Protein AF-A0A2E5B620-F1 (afdb_monomer_lite)

Secondary structure (DSSP, 8-state):
-----------HHHHHHHHHHHHHHHHHSGGGHHHHHHHHHHHHH---GGGSTT-EE-TTSEEE-TT-SS-EE-SSHHHHHHTTTTTT--S-HHHHHHHHHHHHHHS--S--HHHHHHHHHHHHHHHHHHHHHHHHHHHHHT-

Radius of gyration: 17.33 Å; chains: 1; bounding box: 46×50×42 Å

pLDDT: mean 80.38, std 15.46, range [34.91, 95.56]

Sequence (143 aa):
MILNNHKRTMPSVSADQQIVEEYFNLVTNKATKEIAWLYGMVATYGLKPSKLIDFTWNDDLSINIKNKKKPIKAMHPQWVFLFSLKEKNSKSLNNINNTLLKIMNVSNSTLNVVDLLHAHDLRKKHYRTIKKKQQSLVSANLS

Foldseek 3Di:
DDDPPPPPPDDLVRLVVLLLVVLVVQCVDPVRLVVSLLSLVCLFQLDQLVQVPDWDADPQRWIDTPPDPDTGHGLDSVSCVSSVNVVCDDPCSPVSNVVLQVCLVVDPRVAHSVNSSVSSVVSVVVVVVVVVVVVVVVVVVVD

Structure (mmCIF, N/CA/C/O backbone):
data_AF-A0A2E5B620-F1
#
_entry.id   AF-A0A2E5B620-F1
#
loop_
_atom_site.group_PDB
_atom_site.id
_atom_site.type_symbol
_atom_site.label_atom_id
_atom_site.label_alt_id
_atom_site.label_comp_id
_atom_site.label_asym_id
_atom_site.label_entity_id
_atom_site.label_seq_id
_atom_site.pdbx_PDB_ins_code
_atom_site.Cartn_x
_atom_site.Cartn_y
_atom_site.Cartn_z
_atom_site.occupancy
_atom_site.B_iso_or_equiv
_atom_site.auth_seq_id
_atom_site.auth_comp_id
_atom_site.auth_asym_id
_atom_site.auth_atom_id
_atom_site.pdbx_PDB_model_num
ATOM 1 N N . MET A 1 1 ? 18.441 35.422 11.142 1.00 37.06 1 MET A N 1
ATOM 2 C CA . MET A 1 1 ? 17.698 34.170 11.400 1.00 37.06 1 MET A CA 1
ATOM 3 C C . MET A 1 1 ? 17.338 33.567 10.046 1.00 37.06 1 MET A C 1
ATOM 5 O O . MET A 1 1 ? 16.397 34.024 9.417 1.00 37.06 1 MET A O 1
ATOM 9 N N . ILE A 1 2 ? 18.176 32.668 9.521 1.00 34.91 2 ILE A N 1
ATOM 10 C CA . ILE A 1 2 ? 18.013 32.092 8.176 1.00 34.91 2 ILE A CA 1
ATOM 11 C C . ILE A 1 2 ? 17.356 30.718 8.337 1.00 34.91 2 ILE A C 1
ATOM 13 O O . ILE A 1 2 ? 17.936 29.817 8.939 1.00 34.91 2 ILE A O 1
ATOM 17 N N . LEU A 1 3 ? 16.126 30.580 7.838 1.00 40.22 3 LEU A N 1
ATOM 18 C CA . LEU A 1 3 ? 15.400 29.313 7.769 1.00 40.22 3 LEU A CA 1
ATOM 19 C C . LEU A 1 3 ? 16.016 28.450 6.663 1.00 40.22 3 LEU A C 1
ATOM 21 O O . LEU A 1 3 ? 15.756 28.647 5.477 1.00 40.22 3 LEU A O 1
ATOM 25 N N . ASN A 1 4 ? 16.843 27.485 7.058 1.00 36.38 4 ASN A N 1
ATOM 26 C CA . ASN A 1 4 ? 17.348 26.459 6.154 1.00 36.38 4 ASN A CA 1
ATOM 27 C C . ASN A 1 4 ? 16.215 25.491 5.787 1.00 36.38 4 ASN A C 1
ATOM 29 O O . ASN A 1 4 ? 15.952 24.517 6.489 1.00 36.38 4 ASN A O 1
ATOM 33 N N . ASN A 1 5 ? 15.581 25.737 4.639 1.00 41.19 5 ASN A N 1
ATOM 34 C CA . ASN A 1 5 ? 14.766 24.756 3.928 1.00 41.19 5 ASN A CA 1
ATOM 35 C C . ASN A 1 5 ? 15.670 23.626 3.413 1.00 41.19 5 ASN A C 1
ATOM 37 O O . ASN A 1 5 ? 16.089 23.606 2.256 1.00 41.19 5 ASN A O 1
ATOM 41 N N . HIS A 1 6 ? 15.990 22.667 4.281 1.00 38.56 6 HIS A N 1
ATOM 42 C CA . HIS A 1 6 ? 16.546 21.393 3.849 1.00 38.56 6 HIS A CA 1
ATOM 43 C C . HIS A 1 6 ? 15.466 20.616 3.094 1.00 38.56 6 HIS A C 1
ATOM 45 O O . HIS A 1 6 ? 14.645 19.917 3.686 1.00 38.56 6 HIS A O 1
ATOM 51 N N . LYS A 1 7 ? 15.510 20.689 1.759 1.00 48.03 7 LYS A N 1
ATOM 52 C CA . LYS A 1 7 ? 15.059 19.580 0.916 1.00 48.03 7 LYS A CA 1
ATOM 53 C C . LYS A 1 7 ? 15.871 18.352 1.330 1.00 48.03 7 LYS A C 1
ATOM 55 O O . LYS A 1 7 ? 16.980 18.148 0.846 1.00 48.03 7 LYS A O 1
ATOM 60 N N . ARG A 1 8 ? 15.343 17.555 2.261 1.00 46.91 8 ARG A N 1
ATOM 61 C CA . ARG A 1 8 ? 15.906 16.245 2.588 1.00 46.91 8 ARG A CA 1
ATOM 62 C C . ARG A 1 8 ? 15.649 15.329 1.400 1.00 46.91 8 ARG A C 1
ATOM 64 O O . ARG A 1 8 ? 14.587 14.731 1.274 1.00 46.91 8 ARG A O 1
ATOM 71 N N . THR A 1 9 ? 16.621 15.233 0.504 1.00 47.84 9 THR A N 1
ATOM 72 C CA . THR A 1 9 ? 16.722 14.088 -0.399 1.00 47.84 9 THR A CA 1
ATOM 73 C C . THR A 1 9 ? 17.093 12.882 0.453 1.00 47.84 9 THR A C 1
ATOM 75 O O . THR A 1 9 ? 18.256 12.690 0.797 1.00 47.84 9 THR A O 1
ATOM 78 N N . MET A 1 10 ? 16.081 12.123 0.866 1.00 47.22 10 MET A N 1
ATOM 79 C CA . MET A 1 10 ? 16.258 10.921 1.673 1.00 47.22 10 MET A CA 1
ATOM 80 C C . MET A 1 10 ? 16.905 9.823 0.813 1.00 47.22 10 MET A C 1
ATOM 82 O O . MET A 1 10 ? 16.359 9.486 -0.243 1.00 47.22 10 MET A O 1
ATOM 86 N N . PRO A 1 11 ? 18.057 9.257 1.217 1.00 51.88 11 PRO A N 1
ATOM 87 C CA . PRO A 1 11 ? 18.606 8.078 0.558 1.00 51.88 11 PRO A CA 1
ATOM 88 C C . PRO A 1 11 ? 17.613 6.912 0.685 1.00 51.88 11 PRO A C 1
ATOM 90 O O . PRO A 1 11 ? 16.976 6.744 1.723 1.00 51.88 11 PRO A O 1
ATOM 93 N N . SER A 1 12 ? 17.469 6.097 -0.365 1.00 53.22 12 SER A N 1
ATOM 94 C CA . SER A 1 12 ? 16.407 5.077 -0.478 1.00 53.22 12 SER A CA 1
ATOM 95 C C . SER A 1 12 ? 16.351 4.086 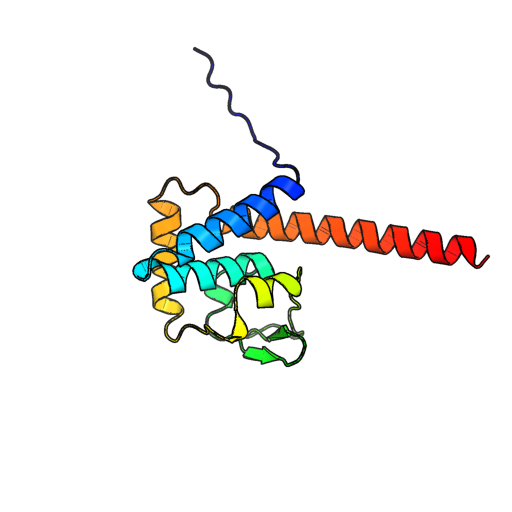0.691 1.00 53.22 12 SER A C 1
ATOM 97 O O . SER A 1 12 ? 15.267 3.674 1.084 1.00 53.22 12 SER A O 1
ATOM 99 N N . VAL A 1 13 ? 17.504 3.754 1.281 1.00 55.59 13 VAL A N 1
ATOM 100 C CA . VAL A 1 13 ? 17.615 2.866 2.455 1.00 55.59 13 VAL A CA 1
ATOM 101 C C . VAL A 1 13 ? 16.955 3.474 3.701 1.00 55.59 13 VAL A C 1
ATOM 103 O O . VAL A 1 13 ? 16.340 2.757 4.481 1.00 55.59 13 VAL A O 1
ATOM 106 N N . SER A 1 14 ? 17.011 4.800 3.861 1.00 72.19 14 SER A N 1
ATOM 107 C CA . SER A 1 14 ? 16.375 5.495 4.987 1.00 72.19 14 SER A CA 1
ATOM 108 C C . SER A 1 14 ? 14.851 5.534 4.853 1.00 72.19 14 SER A C 1
ATOM 110 O O . SER A 1 14 ? 14.154 5.422 5.857 1.00 72.19 14 SER A O 1
ATOM 112 N N . ALA A 1 15 ? 14.324 5.641 3.629 1.00 81.62 15 ALA A N 1
ATOM 113 C CA . ALA A 1 15 ? 12.880 5.684 3.401 1.00 81.62 15 ALA A CA 1
ATOM 114 C C . ALA A 1 15 ? 12.204 4.331 3.680 1.00 81.62 15 ALA A C 1
ATOM 116 O O . ALA A 1 15 ? 11.106 4.293 4.227 1.00 81.62 15 ALA A O 1
ATOM 117 N N . ASP A 1 16 ? 12.853 3.218 3.332 1.00 88.44 16 ASP A N 1
ATOM 118 C CA . ASP A 1 16 ? 12.303 1.875 3.553 1.00 88.44 16 ASP A CA 1
ATOM 119 C C . ASP A 1 16 ? 12.200 1.544 5.043 1.00 88.44 16 ASP A C 1
ATOM 121 O O . ASP A 1 16 ? 11.162 1.059 5.493 1.00 88.44 16 ASP A O 1
ATOM 125 N N . GLN A 1 17 ? 13.238 1.867 5.817 1.00 89.19 17 GLN A N 1
ATOM 126 C CA . GLN A 1 17 ? 13.223 1.687 7.266 1.00 89.19 17 GLN A CA 1
ATOM 127 C C . GLN A 1 17 ? 12.124 2.528 7.926 1.00 89.19 17 GLN A C 1
ATOM 129 O O . GLN A 1 17 ? 11.352 1.998 8.720 1.00 89.19 17 GLN A O 1
ATOM 134 N N . GLN A 1 18 ? 11.987 3.798 7.536 1.00 88.94 18 GLN A N 1
ATOM 135 C CA . GLN A 1 18 ? 10.925 4.662 8.056 1.00 88.94 18 GLN A CA 1
ATOM 136 C C . GLN A 1 18 ? 9.526 4.136 7.742 1.00 88.94 18 GLN A C 1
ATOM 138 O O . GLN A 1 18 ? 8.645 4.209 8.589 1.00 88.94 18 GLN A O 1
ATOM 143 N N . ILE A 1 19 ? 9.318 3.580 6.545 1.00 91.44 19 ILE A N 1
ATOM 144 C CA . ILE A 1 19 ? 8.037 2.967 6.175 1.00 91.44 19 ILE A CA 1
ATOM 145 C C . ILE A 1 19 ? 7.716 1.786 7.088 1.00 91.44 19 ILE A C 1
ATOM 147 O O . ILE A 1 19 ? 6.577 1.631 7.524 1.00 91.44 19 ILE A O 1
ATOM 151 N N . VAL A 1 20 ? 8.708 0.944 7.370 1.00 92.38 20 VAL A N 1
ATOM 152 C CA . VAL A 1 20 ? 8.533 -0.222 8.239 1.00 92.38 20 VAL A CA 1
ATOM 153 C C . VAL A 1 20 ? 8.252 0.209 9.680 1.00 92.38 20 VAL A C 1
ATOM 155 O O . VAL A 1 20 ? 7.297 -0.283 10.280 1.00 92.38 20 VAL A O 1
ATOM 158 N N . GLU A 1 21 ? 9.036 1.141 10.221 1.00 91.25 21 GLU A N 1
ATOM 159 C CA . GLU A 1 21 ? 8.846 1.683 11.572 1.00 91.25 21 GLU A CA 1
ATOM 160 C C . GLU A 1 21 ? 7.465 2.328 11.726 1.00 91.25 21 GLU A C 1
ATOM 162 O O . GLU A 1 21 ? 6.721 1.983 12.644 1.00 91.25 21 GLU A O 1
ATOM 167 N N . GLU A 1 22 ? 7.075 3.194 10.789 1.00 88.81 22 GLU A N 1
ATOM 168 C CA . GLU A 1 22 ? 5.778 3.869 10.813 1.00 88.81 22 GLU A CA 1
ATOM 169 C C . GLU A 1 22 ? 4.620 2.874 10.704 1.00 88.81 22 GLU A C 1
ATOM 171 O O . GLU A 1 22 ? 3.641 2.967 11.445 1.00 88.81 22 GLU A O 1
ATOM 176 N N . TYR A 1 23 ? 4.741 1.866 9.835 1.00 92.31 23 TYR A N 1
ATOM 177 C CA . TYR A 1 23 ? 3.750 0.799 9.750 1.00 92.31 23 TYR A CA 1
ATOM 178 C C . TYR A 1 23 ? 3.561 0.108 11.106 1.00 92.31 23 TYR A C 1
ATOM 180 O O . TYR A 1 23 ? 2.429 -0.032 11.574 1.00 92.31 23 TYR A O 1
ATOM 188 N N . PHE A 1 24 ? 4.649 -0.304 11.764 1.00 92.00 24 PHE A N 1
ATOM 189 C CA . PHE A 1 24 ? 4.548 -0.988 13.051 1.00 92.00 24 PHE A CA 1
ATOM 190 C C . PHE A 1 24 ? 4.021 -0.073 14.155 1.00 92.00 24 PHE A C 1
ATOM 192 O O . PHE A 1 24 ? 3.177 -0.523 14.933 1.00 92.00 24 PHE A O 1
ATOM 199 N N . ASN A 1 25 ? 4.397 1.208 14.156 1.00 89.75 25 ASN A N 1
ATOM 200 C CA . ASN A 1 25 ? 3.817 2.216 15.041 1.00 89.75 25 ASN A CA 1
ATOM 201 C C . ASN A 1 25 ? 2.293 2.297 14.864 1.00 89.75 25 ASN A C 1
ATOM 203 O O . ASN A 1 25 ? 1.556 2.193 15.846 1.00 89.75 25 ASN A O 1
ATOM 207 N N . LEU A 1 26 ? 1.796 2.375 13.625 1.00 87.12 26 LEU A N 1
ATOM 208 C CA . LEU A 1 26 ? 0.359 2.409 13.333 1.00 87.12 26 LEU A CA 1
ATOM 209 C C . LEU A 1 26 ? -0.361 1.105 13.713 1.00 87.12 26 LEU A C 1
ATOM 211 O O . LEU A 1 26 ? -1.535 1.138 14.084 1.00 87.12 26 LEU A O 1
ATOM 215 N N . VAL A 1 27 ? 0.300 -0.052 13.644 1.00 89.81 27 VAL A N 1
ATOM 216 C CA . VAL A 1 27 ? -0.306 -1.337 14.039 1.00 89.81 27 VAL A CA 1
ATOM 217 C C . VAL A 1 27 ? -0.449 -1.474 15.560 1.00 89.81 27 VAL A C 1
ATOM 219 O O . VAL A 1 27 ? -1.356 -2.189 16.009 1.00 89.81 27 VAL A O 1
ATOM 222 N N . THR A 1 28 ? 0.397 -0.803 16.355 1.00 88.88 28 THR A N 1
ATOM 223 C CA . THR A 1 28 ? 0.347 -0.890 17.829 1.00 88.88 28 THR A CA 1
ATOM 224 C C . THR A 1 28 ? -0.999 -0.437 18.400 1.00 88.88 28 THR A C 1
ATOM 226 O O . THR A 1 28 ? -1.500 -1.031 19.357 1.00 88.88 28 THR A O 1
ATOM 229 N N . ASN A 1 29 ? -1.642 0.550 17.773 1.00 84.69 29 ASN A N 1
ATOM 230 C CA . ASN A 1 29 ? -2.946 1.048 18.182 1.00 84.69 29 ASN A CA 1
ATOM 231 C C . ASN A 1 29 ? -4.070 0.391 17.360 1.00 84.69 29 ASN A C 1
ATOM 233 O O . ASN A 1 29 ? -4.107 0.448 16.132 1.00 84.69 29 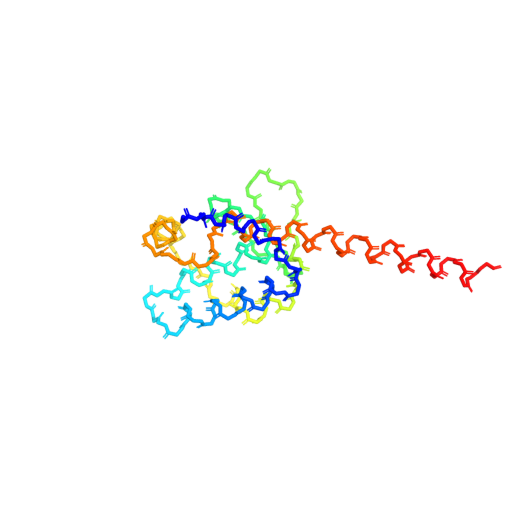ASN A O 1
ATOM 237 N N . LYS A 1 30 ? -5.039 -0.227 18.052 1.00 82.31 30 LYS A N 1
ATOM 238 C CA . LYS A 1 30 ? -6.190 -0.899 17.422 1.00 82.31 30 LYS A CA 1
ATOM 239 C C . LYS A 1 30 ? -6.990 0.031 16.502 1.00 82.31 30 LYS A C 1
ATOM 241 O O . LYS A 1 30 ? -7.445 -0.438 15.464 1.00 82.31 30 LYS A O 1
ATOM 246 N N . ALA A 1 31 ? -7.123 1.312 16.851 1.00 82.06 31 ALA A N 1
ATOM 247 C CA . ALA A 1 31 ? -7.872 2.293 16.065 1.00 82.06 31 ALA A CA 1
ATOM 248 C C . ALA A 1 31 ? -7.211 2.612 14.712 1.00 82.06 31 ALA A C 1
ATOM 250 O O . ALA A 1 31 ? -7.890 3.019 13.774 1.00 82.06 31 ALA A O 1
ATOM 251 N N . THR A 1 32 ? -5.898 2.403 14.590 1.00 84.25 32 THR A N 1
ATOM 252 C CA . THR A 1 32 ? -5.114 2.730 13.391 1.00 84.25 32 THR A CA 1
ATOM 253 C C . THR A 1 32 ? -4.698 1.500 12.589 1.00 84.25 3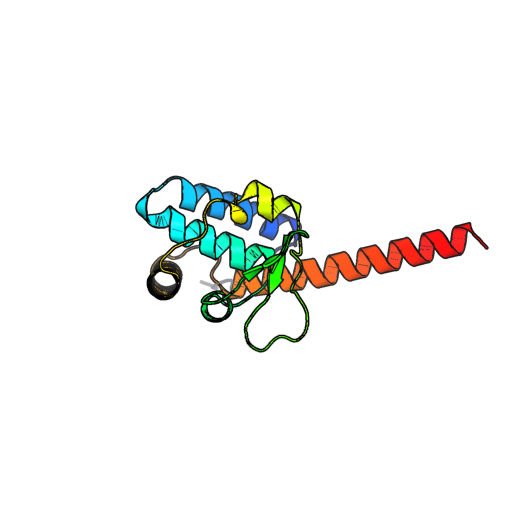2 THR A C 1
ATOM 255 O O . THR A 1 32 ? -4.054 1.645 11.557 1.00 84.25 32 THR A O 1
ATOM 258 N N . LYS A 1 33 ? -5.100 0.282 12.979 1.00 86.25 33 LYS A N 1
ATOM 259 C CA . LYS A 1 33 ? -4.720 -0.956 12.267 1.00 86.25 33 LYS A CA 1
ATOM 260 C C . LYS A 1 33 ? -5.152 -0.981 10.806 1.00 86.25 33 LYS A C 1
ATOM 262 O O . LYS A 1 33 ? -4.388 -1.409 9.946 1.00 86.25 33 LYS A O 1
ATOM 267 N N . GLU A 1 34 ? -6.364 -0.526 10.518 1.00 85.88 34 GLU A N 1
ATOM 268 C CA . GLU A 1 34 ? -6.865 -0.471 9.143 1.00 85.88 34 GLU A CA 1
ATOM 269 C C . GLU A 1 34 ? -6.110 0.565 8.296 1.00 85.88 34 GLU A C 1
ATOM 271 O O . GLU A 1 34 ? -5.865 0.370 7.106 1.00 85.88 34 GLU A O 1
ATOM 276 N N . ILE A 1 35 ? -5.680 1.647 8.942 1.00 86.69 35 ILE A N 1
ATOM 277 C CA . ILE A 1 35 ? -4.879 2.717 8.348 1.00 86.69 35 ILE A CA 1
ATOM 278 C C . ILE A 1 35 ? -3.471 2.202 8.058 1.00 86.69 35 ILE A C 1
ATOM 280 O O . ILE A 1 35 ? -2.971 2.406 6.956 1.00 86.69 35 ILE A O 1
ATOM 284 N N . ALA A 1 36 ? -2.877 1.464 8.999 1.00 89.75 36 ALA A N 1
ATOM 285 C CA . ALA A 1 36 ? -1.603 0.779 8.819 1.00 89.75 36 ALA A CA 1
ATOM 286 C C . ALA A 1 36 ? -1.660 -0.191 7.635 1.00 89.75 36 ALA A C 1
ATOM 288 O O . ALA A 1 36 ? -0.771 -0.205 6.788 1.00 89.75 36 ALA A O 1
ATOM 289 N N . TRP A 1 37 ? -2.739 -0.969 7.526 1.00 92.31 37 TRP A N 1
ATOM 290 C CA . TRP A 1 37 ? -2.924 -1.877 6.400 1.00 92.31 37 TRP A CA 1
ATOM 291 C C . TRP A 1 37 ? -2.953 -1.122 5.063 1.00 92.31 37 TRP A C 1
ATOM 293 O O . TRP A 1 37 ? -2.216 -1.473 4.140 1.00 92.31 37 TRP A O 1
ATOM 303 N N . LEU A 1 38 ? -3.733 -0.038 4.964 1.00 91.25 38 LEU A N 1
ATOM 304 C CA . LEU A 1 38 ? -3.804 0.765 3.741 1.00 91.25 38 LEU A CA 1
ATOM 305 C C . LEU A 1 38 ? -2.459 1.437 3.428 1.00 91.25 38 LEU A C 1
ATOM 307 O O . LEU A 1 38 ? -2.038 1.458 2.272 1.00 91.25 38 LEU A O 1
ATOM 311 N N . TYR A 1 39 ? -1.753 1.918 4.451 1.00 91.81 39 TYR A N 1
ATOM 312 C CA . TYR A 1 39 ? -0.387 2.430 4.352 1.00 91.81 39 TYR A CA 1
ATOM 313 C C . TYR A 1 39 ? 0.556 1.382 3.741 1.00 91.81 39 TYR A C 1
ATOM 315 O O . TYR A 1 39 ? 1.228 1.654 2.743 1.00 91.81 39 TYR A O 1
ATOM 323 N N . GLY A 1 40 ? 0.536 0.152 4.261 1.00 93.69 40 GLY A N 1
ATOM 324 C CA . GLY A 1 40 ? 1.328 -0.964 3.746 1.00 93.69 40 GLY A CA 1
ATOM 325 C C . GLY A 1 40 ? 0.978 -1.327 2.298 1.00 93.69 40 GLY A C 1
ATOM 326 O O . GLY A 1 40 ? 1.879 -1.590 1.495 1.00 93.69 40 GLY A O 1
ATOM 327 N N . MET A 1 41 ? -0.304 -1.262 1.920 1.00 94.50 41 MET A N 1
ATOM 328 C CA . MET A 1 41 ? -0.745 -1.471 0.535 1.00 94.50 41 MET A CA 1
ATOM 329 C C . MET A 1 41 ? -0.186 -0.404 -0.414 1.00 94.50 41 MET A C 1
ATOM 331 O O . MET A 1 41 ? 0.357 -0.738 -1.470 1.00 94.50 41 MET A O 1
ATOM 335 N N . VAL A 1 42 ? -0.268 0.875 -0.038 1.00 94.00 42 VAL A N 1
ATOM 336 C CA . VAL A 1 42 ? 0.290 1.984 -0.831 1.00 94.00 42 VAL A CA 1
ATOM 337 C C . VAL A 1 42 ? 1.803 1.821 -0.976 1.00 94.00 42 VAL A C 1
ATOM 339 O O . VAL A 1 42 ? 2.324 1.908 -2.089 1.00 94.00 42 VAL A O 1
ATOM 342 N N . ALA A 1 43 ? 2.506 1.528 0.119 1.00 94.25 43 ALA A N 1
ATOM 343 C CA . ALA A 1 43 ? 3.958 1.380 0.136 1.00 94.25 43 ALA A CA 1
ATOM 344 C C . ALA A 1 43 ? 4.454 0.192 -0.715 1.00 94.25 43 ALA A C 1
ATOM 346 O O . ALA A 1 43 ? 5.488 0.296 -1.388 1.00 94.25 43 ALA A O 1
ATOM 347 N N . THR A 1 44 ? 3.702 -0.915 -0.715 1.00 95.44 44 THR A N 1
ATOM 348 C CA . THR A 1 44 ? 4.044 -2.165 -1.414 1.00 95.44 44 THR A CA 1
ATOM 349 C C . THR A 1 44 ? 3.751 -2.116 -2.912 1.00 95.44 44 THR A C 1
ATOM 351 O O . THR A 1 44 ? 4.557 -2.604 -3.710 1.00 95.44 44 THR A O 1
ATOM 354 N N . TYR A 1 45 ? 2.614 -1.534 -3.304 1.00 95.44 45 TYR A N 1
ATOM 355 C CA . TYR A 1 45 ? 2.140 -1.554 -4.695 1.00 95.44 45 TYR A CA 1
ATOM 356 C C . TYR A 1 45 ? 2.273 -0.216 -5.429 1.00 95.44 45 TYR A C 1
ATOM 358 O O . TYR A 1 45 ? 2.090 -0.170 -6.648 1.00 95.44 45 TYR A O 1
ATOM 366 N N . GLY A 1 46 ? 2.571 0.875 -4.717 1.00 94.38 46 GLY A N 1
ATOM 367 C CA . GLY A 1 46 ? 2.759 2.196 -5.316 1.00 94.38 46 GLY A CA 1
ATOM 368 C C . GLY A 1 46 ? 1.482 2.760 -5.924 1.00 94.38 46 GLY A C 1
ATOM 369 O O . GLY A 1 46 ? 1.494 3.299 -7.032 1.00 94.38 46 GLY A O 1
ATOM 370 N N . LEU A 1 47 ? 0.359 2.586 -5.232 1.00 93.50 47 LEU A N 1
ATOM 371 C CA . LEU A 1 47 ? -0.957 2.979 -5.718 1.00 93.50 47 LEU A CA 1
ATOM 372 C C . LEU A 1 47 ? -1.619 3.962 -4.781 1.00 93.50 47 LEU A C 1
ATOM 374 O O . LEU A 1 47 ? -1.517 3.841 -3.568 1.00 93.50 47 LEU A O 1
ATOM 378 N N . LYS A 1 48 ? -2.363 4.905 -5.357 1.00 90.56 48 LYS A N 1
ATOM 379 C CA . LYS A 1 48 ? -3.223 5.778 -4.563 1.00 90.56 48 LYS A CA 1
ATOM 380 C C . LYS A 1 48 ? -4.277 4.931 -3.839 1.00 90.56 48 LYS A C 1
ATOM 382 O O . LYS A 1 48 ? -4.864 4.061 -4.488 1.00 90.56 48 LYS A O 1
ATOM 387 N N . PRO A 1 49 ? -4.601 5.243 -2.575 1.00 89.38 49 PRO A N 1
ATOM 388 C CA . PRO A 1 49 ? -5.681 4.597 -1.831 1.00 89.38 49 PRO A CA 1
ATOM 389 C C . PRO A 1 49 ? -6.993 4.430 -2.605 1.00 89.38 49 PRO A C 1
ATOM 391 O O . PRO A 1 49 ? -7.583 3.357 -2.614 1.00 89.38 49 PRO A O 1
ATOM 394 N N . SER A 1 50 ? -7.410 5.456 -3.352 1.00 87.25 50 SER A N 1
ATOM 395 C CA . SER A 1 50 ? -8.644 5.421 -4.150 1.00 87.25 50 SER A CA 1
ATOM 396 C C . SER A 1 50 ? -8.647 4.374 -5.268 1.00 87.25 50 SER A C 1
ATOM 398 O O . SER A 1 50 ? -9.704 4.017 -5.776 1.00 87.25 50 SER A O 1
ATOM 400 N N . LYS A 1 51 ? -7.480 3.868 -5.680 1.00 89.12 51 LYS A N 1
ATOM 401 C CA . LYS A 1 51 ? -7.368 2.772 -6.653 1.00 89.12 51 LYS A CA 1
ATOM 402 C C . LYS A 1 51 ? -7.436 1.394 -6.003 1.00 89.12 51 LYS A C 1
ATOM 404 O O . LYS A 1 51 ? -7.559 0.416 -6.728 1.00 89.12 51 LYS A O 1
ATOM 409 N N . LEU A 1 52 ? -7.362 1.317 -4.679 1.00 89.12 52 LEU A N 1
ATOM 410 C CA . LEU A 1 52 ? -7.363 0.069 -3.928 1.00 89.12 52 LEU A CA 1
ATOM 411 C C . LEU A 1 52 ? -8.760 -0.331 -3.440 1.00 89.12 52 LEU A C 1
ATOM 413 O O . LEU A 1 52 ? -8.863 -1.368 -2.821 1.00 89.12 52 LEU A O 1
ATOM 417 N N . ILE A 1 53 ? -9.823 0.436 -3.701 1.00 84.81 53 ILE A N 1
ATOM 418 C CA . ILE A 1 53 ? -11.164 0.171 -3.136 1.00 84.81 53 ILE A CA 1
ATOM 419 C C . ILE A 1 53 ? -11.753 -1.178 -3.599 1.00 84.81 53 ILE A C 1
ATOM 421 O O . ILE A 1 53 ? -12.331 -1.889 -2.790 1.00 84.81 53 ILE A O 1
ATOM 425 N N . ASP A 1 54 ? -11.543 -1.557 -4.863 1.00 85.06 54 ASP A N 1
ATOM 426 C CA . ASP A 1 54 ? -12.133 -2.765 -5.472 1.00 85.06 54 ASP A CA 1
ATOM 427 C C . ASP A 1 54 ? -11.060 -3.690 -6.068 1.00 85.06 54 ASP A C 1
ATOM 429 O O . ASP A 1 54 ? -11.214 -4.241 -7.163 1.00 85.06 54 ASP A O 1
ATOM 433 N N . PHE A 1 55 ? -9.899 -3.778 -5.422 1.00 91.75 55 PHE A N 1
ATOM 434 C CA . PHE A 1 55 ? -8.840 -4.657 -5.908 1.00 91.75 55 PHE A CA 1
ATOM 435 C C . PHE A 1 55 ? -9.139 -6.126 -5.582 1.00 91.75 55 PHE A C 1
ATOM 437 O O . PHE A 1 55 ? -9.830 -6.435 -4.612 1.00 91.75 55 PHE A O 1
ATOM 444 N N . THR A 1 56 ? -8.571 -7.043 -6.363 1.00 92.00 56 THR A N 1
ATOM 445 C CA . THR A 1 56 ? -8.597 -8.479 -6.051 1.00 92.00 56 THR A CA 1
ATOM 446 C C . THR A 1 56 ? -7.189 -9.039 -5.951 1.00 92.00 56 THR A C 1
ATOM 448 O O . THR A 1 56 ? -6.270 -8.569 -6.624 1.00 92.00 56 THR A O 1
ATOM 451 N N . TRP A 1 57 ? -7.016 -10.036 -5.087 1.00 93.75 57 TRP A N 1
ATOM 452 C CA . TRP A 1 57 ? -5.757 -10.753 -4.920 1.00 93.75 57 TRP A CA 1
ATOM 453 C C . TRP A 1 57 ? -5.599 -11.843 -5.977 1.00 93.75 57 TRP A C 1
ATOM 455 O O . TRP A 1 57 ? -6.552 -12.557 -6.272 1.00 93.75 57 TRP A O 1
ATOM 465 N N . ASN A 1 58 ? -4.376 -12.006 -6.478 1.00 93.88 58 ASN A N 1
ATOM 466 C CA . ASN A 1 58 ? -3.948 -13.200 -7.202 1.00 93.88 58 ASN A CA 1
ATOM 467 C C . ASN A 1 58 ? -3.085 -14.095 -6.296 1.00 93.88 58 ASN A C 1
ATOM 469 O O . ASN A 1 58 ? -2.626 -13.688 -5.216 1.00 93.88 58 ASN A O 1
ATOM 473 N N . ASP A 1 59 ? -2.808 -15.310 -6.757 1.00 91.25 59 ASP A N 1
ATOM 474 C CA . ASP A 1 59 ? -1.980 -16.271 -6.023 1.00 91.25 59 ASP A CA 1
ATOM 475 C C . ASP A 1 59 ? -0.514 -15.827 -5.939 1.00 91.25 59 ASP A C 1
ATOM 477 O O . ASP A 1 59 ? 0.108 -15.952 -4.886 1.00 91.25 59 ASP A O 1
ATOM 481 N N . ASP A 1 60 ? 0.004 -15.168 -6.983 1.00 93.12 60 ASP A N 1
ATOM 482 C CA . ASP A 1 60 ? 1.398 -14.706 -7.092 1.00 93.12 60 ASP A CA 1
ATOM 483 C C . ASP A 1 60 ? 1.705 -13.396 -6.335 1.00 93.12 60 ASP A C 1
ATOM 485 O O . ASP A 1 60 ? 2.643 -12.674 -6.680 1.00 93.12 60 ASP A O 1
ATOM 489 N N . LEU A 1 61 ? 0.906 -13.065 -5.313 1.00 93.56 61 LEU A N 1
ATOM 490 C CA . LEU A 1 61 ? 0.988 -11.821 -4.528 1.00 93.56 61 LEU A CA 1
ATOM 491 C C . LEU A 1 61 ? 0.830 -10.544 -5.372 1.00 93.56 61 LEU A C 1
ATOM 493 O O . LEU A 1 61 ? 1.176 -9.453 -4.921 1.00 93.56 61 LEU A O 1
ATOM 497 N N . SER A 1 62 ? 0.332 -10.655 -6.603 1.00 95.56 62 SER A N 1
ATOM 498 C CA . SER A 1 62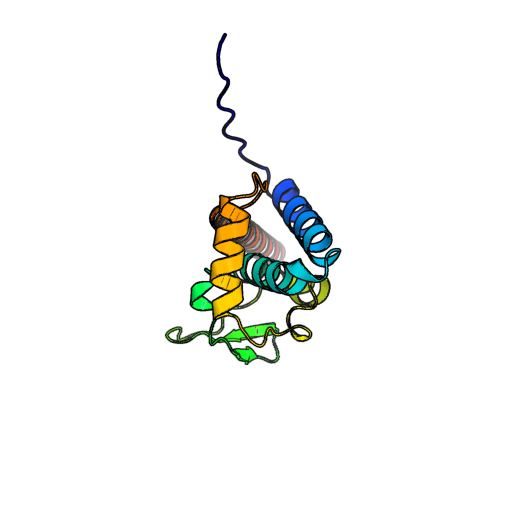 ? -0.099 -9.499 -7.378 1.00 95.56 62 SER A CA 1
ATOM 499 C C . SER A 1 62 ? -1.556 -9.155 -7.086 1.00 95.56 62 SER A C 1
ATOM 501 O O . SER A 1 62 ? -2.313 -9.959 -6.535 1.00 95.56 62 SER A O 1
ATOM 503 N N . ILE A 1 63 ? -1.943 -7.940 -7.466 1.00 95.44 63 ILE A N 1
ATOM 504 C CA . ILE A 1 63 ? -3.315 -7.458 -7.345 1.00 95.44 63 ILE A CA 1
ATOM 505 C C . ILE A 1 63 ? -3.875 -7.024 -8.696 1.00 95.44 63 ILE A C 1
ATOM 507 O O . ILE A 1 63 ? -3.171 -6.422 -9.512 1.00 95.44 63 ILE A O 1
ATOM 511 N N . ASN A 1 64 ? -5.159 -7.282 -8.923 1.00 95.31 64 ASN A N 1
ATOM 512 C CA . ASN A 1 64 ? -5.894 -6.721 -10.053 1.00 95.31 64 ASN A CA 1
ATOM 513 C C . ASN A 1 64 ? -6.632 -5.468 -9.611 1.00 95.31 64 ASN A C 1
ATOM 515 O O . ASN A 1 64 ? -7.151 -5.401 -8.501 1.00 95.31 64 ASN A O 1
ATOM 519 N N . ILE A 1 65 ? -6.702 -4.480 -10.500 1.00 93.38 65 ILE A N 1
ATOM 520 C CA . ILE A 1 65 ? -7.419 -3.231 -10.251 1.00 93.38 65 ILE A CA 1
ATOM 521 C C . ILE A 1 65 ? -8.342 -2.958 -11.418 1.00 93.38 65 ILE A C 1
ATOM 523 O O . ILE A 1 65 ? -7.965 -3.136 -12.581 1.00 93.38 65 ILE A O 1
ATOM 527 N N . LYS A 1 66 ? -9.534 -2.454 -11.105 1.00 87.94 66 LYS A N 1
ATOM 528 C CA . LYS A 1 66 ? -10.490 -1.982 -12.100 1.00 87.94 66 LYS A CA 1
ATOM 529 C C . LYS A 1 66 ? -9.805 -1.016 -13.077 1.00 87.94 66 LYS A C 1
ATOM 531 O O . LYS A 1 66 ? -9.117 -0.075 -12.676 1.00 87.94 66 LYS A O 1
ATOM 536 N N . ASN A 1 67 ? -9.993 -1.249 -14.374 1.00 86.44 67 ASN A N 1
ATOM 537 C CA . ASN A 1 67 ? -9.415 -0.461 -15.473 1.00 86.44 67 ASN A CA 1
ATOM 538 C C . ASN A 1 67 ? -7.894 -0.623 -15.691 1.00 86.44 67 ASN A C 1
ATOM 540 O O . ASN A 1 67 ? -7.284 0.181 -16.402 1.00 86.44 67 ASN A O 1
ATOM 544 N N . LYS A 1 68 ? -7.255 -1.658 -15.128 1.00 90.06 68 LYS A N 1
ATOM 545 C CA . LYS A 1 68 ? -5.889 -2.060 -15.499 1.00 90.06 68 LYS A CA 1
ATOM 546 C C . LYS A 1 68 ? -5.908 -3.417 -16.194 1.00 90.06 68 LYS A C 1
ATOM 548 O O . LYS A 1 68 ? -6.393 -4.395 -15.652 1.00 90.06 68 LYS A O 1
ATOM 553 N N . LYS A 1 69 ? -5.316 -3.469 -17.393 1.00 89.44 69 LYS A N 1
ATOM 554 C CA . LYS A 1 69 ? -5.231 -4.695 -18.208 1.00 89.44 69 LYS A CA 1
ATOM 555 C C . LYS A 1 69 ? -4.281 -5.754 -17.640 1.00 89.44 69 LYS A C 1
ATOM 557 O O . LYS A 1 69 ? -4.349 -6.901 -18.053 1.00 89.44 69 LYS A O 1
ATOM 562 N N . LYS A 1 70 ? -3.339 -5.360 -16.779 1.00 94.00 70 LYS A N 1
ATOM 563 C CA . LYS A 1 70 ? -2.305 -6.249 -16.235 1.00 94.00 70 LYS A CA 1
ATOM 564 C C . LYS A 1 70 ? -2.325 -6.209 -14.707 1.00 94.00 70 LYS A C 1
ATOM 566 O O . LYS A 1 70 ? -2.473 -5.104 -14.170 1.00 94.00 70 LYS A O 1
ATOM 571 N N . PRO A 1 71 ? -2.099 -7.354 -14.039 1.00 95.44 71 PRO A N 1
ATOM 572 C CA . PRO A 1 71 ? -1.894 -7.395 -12.600 1.00 95.44 71 PRO A CA 1
ATOM 573 C C . PRO A 1 71 ? -0.714 -6.524 -12.170 1.00 95.44 71 PRO A C 1
ATOM 575 O O . PRO A 1 71 ? 0.287 -6.388 -12.884 1.00 95.44 71 PRO A O 1
ATOM 578 N N . ILE A 1 72 ? -0.826 -5.939 -10.984 1.00 95.00 72 ILE A N 1
ATOM 579 C CA . ILE A 1 72 ? 0.210 -5.117 -10.370 1.00 95.00 72 ILE A CA 1
ATOM 580 C C . ILE A 1 72 ? 0.933 -5.976 -9.347 1.00 95.00 72 ILE A C 1
ATOM 582 O O . ILE A 1 72 ? 0.351 -6.408 -8.357 1.00 95.00 72 ILE A O 1
ATOM 586 N N . LYS A 1 73 ? 2.213 -6.235 -9.603 1.00 94.06 73 LYS A N 1
ATOM 587 C CA . LYS A 1 73 ? 3.058 -7.009 -8.694 1.00 94.06 73 LYS A CA 1
ATOM 588 C C . LYS A 1 73 ? 3.554 -6.132 -7.552 1.00 94.06 73 LYS A C 1
ATOM 590 O O . LYS A 1 73 ? 3.864 -4.959 -7.773 1.00 94.06 73 LYS A O 1
ATOM 595 N N . ALA A 1 74 ? 3.667 -6.722 -6.367 1.00 93.38 74 ALA A N 1
ATOM 596 C CA . ALA A 1 74 ? 4.339 -6.097 -5.239 1.00 93.38 74 ALA A CA 1
ATOM 597 C C . ALA A 1 74 ? 5.786 -5.755 -5.621 1.00 93.38 74 ALA A C 1
ATOM 599 O O . ALA A 1 74 ? 6.492 -6.590 -6.192 1.00 93.38 74 ALA A O 1
ATOM 600 N N . MET A 1 75 ? 6.235 -4.539 -5.298 1.00 89.19 75 MET A N 1
ATOM 601 C CA . MET A 1 75 ? 7.634 -4.160 -5.522 1.00 89.19 75 MET A CA 1
ATOM 602 C C . MET A 1 75 ? 8.569 -4.992 -4.644 1.00 89.19 75 MET A C 1
ATOM 604 O O . MET A 1 75 ? 9.604 -5.460 -5.106 1.00 89.19 75 MET A O 1
ATOM 608 N N . HIS A 1 76 ? 8.163 -5.190 -3.388 1.00 86.50 76 HIS A N 1
ATOM 609 C CA . HIS A 1 76 ? 8.864 -6.000 -2.405 1.00 86.50 76 HIS A CA 1
ATOM 610 C C . HIS A 1 76 ? 7.913 -7.104 -1.921 1.00 86.50 76 HIS A C 1
ATOM 612 O O . HIS A 1 76 ? 7.112 -6.865 -1.019 1.00 86.50 76 HIS A O 1
ATOM 618 N N . PRO A 1 77 ? 7.952 -8.318 -2.503 1.00 89.19 77 PRO A N 1
ATOM 619 C CA . PRO A 1 77 ? 7.057 -9.406 -2.099 1.00 89.19 77 PRO A CA 1
ATOM 620 C C . PRO A 1 77 ? 7.133 -9.723 -0.601 1.00 89.19 77 PRO A C 1
ATOM 622 O O . PRO A 1 77 ? 6.121 -10.024 0.020 1.00 89.19 77 PRO A O 1
ATOM 625 N N . GLN A 1 78 ? 8.314 -9.560 0.006 1.00 91.81 78 GLN A N 1
ATOM 626 C CA . GLN A 1 78 ? 8.507 -9.716 1.451 1.00 91.81 78 GLN A CA 1
ATOM 627 C C . GLN A 1 78 ? 7.625 -8.767 2.279 1.00 91.81 78 GLN A C 1
ATOM 629 O O . GLN A 1 78 ? 7.178 -9.153 3.352 1.00 91.81 78 GLN A O 1
ATOM 634 N N . TRP A 1 79 ? 7.319 -7.561 1.784 1.00 94.19 79 TRP A N 1
ATOM 635 C CA . TRP A 1 79 ? 6.459 -6.610 2.498 1.00 94.19 79 TRP A CA 1
ATOM 636 C C . TRP A 1 79 ? 5.000 -7.059 2.550 1.00 94.19 79 TRP A C 1
ATOM 638 O O . TRP A 1 79 ? 4.301 -6.740 3.506 1.00 94.19 79 TRP A O 1
ATOM 648 N N . VAL A 1 80 ? 4.550 -7.866 1.583 1.00 94.12 80 VAL A N 1
ATOM 649 C CA . VAL A 1 80 ? 3.209 -8.471 1.625 1.00 94.12 80 VAL A CA 1
ATOM 650 C C . VAL A 1 80 ? 3.058 -9.352 2.865 1.00 94.12 80 VAL A C 1
ATOM 652 O O . VAL A 1 80 ? 2.014 -9.312 3.515 1.00 94.12 80 VAL A O 1
ATOM 655 N N . PHE A 1 81 ? 4.111 -10.095 3.216 1.00 93.06 81 PHE A N 1
ATOM 656 C CA . PHE A 1 81 ? 4.155 -10.936 4.412 1.00 93.06 81 PHE A CA 1
ATOM 657 C C . PHE A 1 81 ? 4.439 -10.126 5.676 1.00 93.06 81 PHE A C 1
ATOM 659 O O . PHE A 1 81 ? 3.714 -10.262 6.656 1.00 93.06 81 PHE A O 1
ATOM 666 N N . LEU A 1 82 ? 5.443 -9.242 5.637 1.00 94.31 82 LEU A N 1
ATOM 667 C CA . LEU A 1 82 ? 5.843 -8.411 6.777 1.00 94.31 82 LEU A CA 1
ATOM 668 C C . LEU A 1 82 ? 4.678 -7.565 7.304 1.00 94.31 82 LEU A C 1
ATOM 670 O O . LEU A 1 82 ? 4.508 -7.412 8.510 1.00 94.31 82 LEU A O 1
ATOM 674 N N . PHE A 1 83 ? 3.854 -7.043 6.396 1.00 94.44 83 PHE A N 1
ATOM 675 C CA . PHE A 1 83 ? 2.676 -6.252 6.734 1.00 94.44 83 PHE A CA 1
ATOM 676 C C . PHE A 1 83 ? 1.387 -7.091 6.800 1.00 94.44 83 PHE A C 1
ATOM 678 O O . PHE A 1 83 ? 0.305 -6.543 6.991 1.00 94.44 83 PHE A O 1
ATOM 685 N N . SER A 1 84 ? 1.461 -8.418 6.659 1.00 92.62 84 SER A N 1
ATOM 686 C CA . SER A 1 84 ? 0.297 -9.322 6.687 1.00 92.62 84 SER A CA 1
ATOM 687 C C . SER A 1 84 ? -0.856 -8.855 5.774 1.00 92.62 84 SER A C 1
ATOM 689 O O . SER A 1 84 ? -2.029 -8.892 6.158 1.00 92.62 84 SER A O 1
ATOM 691 N N . LEU A 1 85 ? -0.543 -8.361 4.568 1.00 92.62 85 LEU A N 1
ATOM 692 C CA . LEU A 1 85 ? -1.513 -7.627 3.739 1.00 92.62 85 LEU A CA 1
ATOM 693 C C . LEU A 1 85 ? -2.661 -8.510 3.232 1.00 92.62 85 LEU A C 1
ATOM 695 O O . LEU A 1 85 ? -3.784 -8.026 3.107 1.00 92.62 85 LEU A O 1
ATOM 699 N N . LYS A 1 86 ? -2.405 -9.797 2.961 1.00 89.12 86 LYS A N 1
ATOM 700 C CA . LYS A 1 86 ? -3.443 -10.745 2.517 1.00 89.12 86 LYS A CA 1
ATOM 701 C C . LYS A 1 86 ? -4.416 -11.128 3.635 1.00 89.12 86 LYS A C 1
ATOM 703 O O . LYS A 1 86 ? -5.604 -11.283 3.380 1.00 89.12 86 LYS A O 1
ATOM 708 N N . GLU A 1 87 ? -3.923 -11.266 4.862 1.00 83.38 87 GLU A N 1
ATOM 709 C CA . GLU A 1 87 ? -4.702 -11.762 6.006 1.00 83.38 87 GLU A CA 1
ATOM 710 C C . GLU A 1 87 ? -5.665 -10.707 6.560 1.00 83.38 87 GLU A C 1
ATOM 712 O O . GLU A 1 87 ? -6.726 -11.031 7.088 1.00 83.38 87 GLU A O 1
ATOM 717 N N . LYS A 1 88 ? -5.299 -9.427 6.436 1.00 71.81 88 LYS A N 1
ATOM 718 C CA . LYS A 1 88 ? -5.993 -8.298 7.068 1.00 71.81 88 LYS A CA 1
ATOM 719 C C . LYS A 1 88 ? -6.774 -7.447 6.068 1.00 71.81 88 LYS A C 1
ATOM 721 O O . LYS A 1 88 ? -6.760 -6.224 6.167 1.00 71.81 88 LYS A O 1
ATOM 726 N N . ASN A 1 89 ? -7.434 -8.071 5.090 1.00 69.50 89 ASN A N 1
ATOM 727 C CA . ASN A 1 89 ? -8.222 -7.321 4.112 1.00 69.50 89 ASN A CA 1
ATOM 728 C C . ASN A 1 89 ? -9.304 -6.494 4.828 1.00 69.50 89 ASN A C 1
ATOM 730 O O . ASN A 1 89 ? -10.138 -7.054 5.548 1.00 69.50 89 ASN A O 1
ATOM 734 N N . SER A 1 90 ? -9.281 -5.169 4.668 1.00 66.31 90 SER A N 1
ATOM 735 C CA . SER A 1 90 ? -10.279 -4.338 5.333 1.00 66.31 90 SER A CA 1
ATOM 736 C C . SER A 1 90 ? -11.627 -4.430 4.624 1.00 66.31 90 SER A C 1
ATOM 738 O O . SER A 1 90 ? -11.730 -4.320 3.404 1.00 66.31 90 SER A O 1
ATOM 740 N N . LYS A 1 91 ? -12.683 -4.563 5.427 1.00 64.62 91 LYS A N 1
ATOM 741 C CA . LYS A 1 91 ? -14.072 -4.613 4.970 1.00 64.62 91 LYS A CA 1
ATOM 742 C C . LYS A 1 91 ? -14.625 -3.237 4.554 1.00 64.62 91 LYS A C 1
ATOM 744 O O . LYS A 1 91 ? -15.698 -3.200 3.965 1.00 64.62 91 LYS A O 1
ATOM 749 N N . SER A 1 92 ? -13.944 -2.115 4.850 1.00 68.44 92 SER A N 1
ATOM 750 C CA . SER A 1 92 ? -14.475 -0.756 4.604 1.00 68.44 92 SER A CA 1
ATOM 751 C C . SER A 1 92 ? -13.423 0.257 4.123 1.00 68.44 92 SER A C 1
ATOM 753 O O . SER A 1 92 ? -13.117 1.264 4.767 1.00 68.44 92 SER A O 1
ATOM 755 N N . LEU A 1 93 ? -12.878 0.020 2.928 1.00 71.25 93 LEU A N 1
ATOM 756 C CA . LEU A 1 93 ? -11.811 0.845 2.343 1.00 71.25 93 LEU A CA 1
ATOM 757 C C . LEU A 1 93 ? -12.195 2.313 2.112 1.00 71.25 93 LEU A C 1
ATOM 759 O O . LEU A 1 93 ? -11.338 3.191 2.221 1.00 71.25 93 LEU A O 1
ATOM 763 N N . ASN A 1 94 ? -13.474 2.605 1.856 1.00 70.00 94 ASN A N 1
ATOM 764 C CA . ASN A 1 94 ? -13.953 3.979 1.675 1.00 70.00 94 ASN A CA 1
ATOM 765 C C . ASN A 1 94 ? -13.806 4.820 2.952 1.00 70.00 94 ASN A C 1
ATOM 767 O O . ASN A 1 94 ? -13.321 5.953 2.892 1.00 70.00 94 ASN A O 1
ATOM 771 N N . ASN A 1 95 ? -14.157 4.258 4.112 1.00 70.31 95 ASN A N 1
ATOM 772 C CA . ASN A 1 95 ? -14.026 4.960 5.390 1.00 70.31 95 ASN A CA 1
ATOM 773 C C . ASN A 1 95 ? -12.554 5.145 5.777 1.00 70.31 95 ASN A C 1
ATOM 775 O O . ASN A 1 95 ? -12.164 6.202 6.284 1.00 70.31 95 ASN A O 1
ATOM 779 N N . ILE A 1 96 ? -11.713 4.156 5.475 1.00 72.75 96 ILE A N 1
ATOM 780 C CA . ILE A 1 96 ? -10.287 4.193 5.814 1.00 72.75 96 ILE A CA 1
ATOM 781 C C . ILE A 1 96 ? -9.538 5.172 4.929 1.00 72.75 96 ILE A C 1
ATOM 783 O O . ILE A 1 96 ? -8.669 5.870 5.430 1.00 72.75 96 ILE A O 1
ATOM 787 N N . ASN A 1 97 ? -9.885 5.291 3.646 1.00 75.25 97 ASN A N 1
ATOM 788 C CA . ASN A 1 97 ? -9.245 6.257 2.757 1.00 75.25 97 ASN A CA 1
ATOM 789 C C . ASN A 1 97 ? -9.424 7.698 3.269 1.00 75.25 97 ASN A C 1
ATOM 791 O O . ASN A 1 97 ? -8.454 8.441 3.405 1.00 75.25 97 ASN A O 1
ATOM 795 N N . ASN A 1 98 ? -10.651 8.071 3.640 1.00 76.00 98 ASN A N 1
ATOM 796 C CA . ASN A 1 98 ? -10.924 9.395 4.204 1.00 76.00 98 ASN A CA 1
ATOM 797 C C . ASN A 1 98 ? -10.207 9.608 5.543 1.00 76.00 98 ASN A C 1
ATOM 799 O O . ASN A 1 98 ? -9.725 10.705 5.819 1.00 76.00 98 ASN A O 1
ATOM 803 N N . THR A 1 99 ? -10.110 8.561 6.363 1.00 72.69 99 THR A N 1
ATOM 804 C CA . THR A 1 99 ? -9.435 8.622 7.665 1.00 72.69 99 THR A CA 1
ATOM 805 C C . THR A 1 99 ? -7.917 8.709 7.512 1.00 72.69 99 THR A C 1
ATOM 807 O O . THR A 1 99 ? -7.299 9.531 8.174 1.00 72.69 99 THR A O 1
ATOM 810 N N . LEU A 1 100 ? -7.317 7.953 6.590 1.00 72.25 100 LEU A N 1
ATOM 811 C CA . LEU A 1 100 ? -5.896 8.024 6.250 1.00 72.25 100 LEU A CA 1
ATOM 812 C C . LEU A 1 100 ? -5.529 9.432 5.777 1.00 72.25 100 LEU A C 1
ATOM 814 O O . LEU A 1 100 ? -4.580 10.014 6.288 1.00 72.25 100 LEU A O 1
ATOM 818 N N . LEU A 1 101 ? -6.307 10.003 4.851 1.00 71.94 101 LEU A N 1
ATOM 819 C CA . LEU A 1 101 ? -6.082 11.366 4.365 1.00 71.94 101 LEU A CA 1
ATOM 820 C C . LEU A 1 101 ? -6.206 12.397 5.494 1.00 71.94 101 LEU A C 1
ATOM 822 O O . LEU A 1 101 ? -5.394 13.311 5.574 1.00 71.94 101 LEU A O 1
ATOM 826 N N . LYS A 1 102 ? -7.183 12.238 6.395 1.00 72.44 102 LYS A N 1
ATOM 827 C CA . LYS A 1 102 ? -7.326 13.106 7.572 1.00 72.44 102 LYS A CA 1
ATOM 828 C C . LYS A 1 102 ? -6.146 12.974 8.527 1.00 72.44 102 LYS A C 1
ATOM 830 O O . LYS A 1 102 ? -5.587 13.994 8.905 1.00 72.44 102 LYS A O 1
ATOM 835 N N . ILE A 1 103 ? -5.742 11.758 8.894 1.00 69.06 103 ILE A N 1
ATOM 836 C CA . ILE A 1 103 ? -4.611 11.547 9.805 1.00 69.06 103 ILE A CA 1
ATOM 837 C C . ILE A 1 103 ? -3.331 12.094 9.185 1.00 69.06 103 ILE A C 1
ATOM 839 O O . ILE A 1 103 ? -2.636 12.848 9.851 1.00 69.06 103 ILE A O 1
ATOM 843 N N . MET A 1 104 ? -3.060 11.826 7.909 1.00 69.00 104 MET A N 1
ATOM 844 C CA . MET A 1 104 ? -1.864 12.339 7.230 1.00 69.00 104 MET A CA 1
ATOM 845 C C . MET A 1 104 ? -1.858 13.863 7.057 1.00 69.00 104 MET A C 1
ATOM 847 O O . MET A 1 104 ? -0.786 14.447 6.960 1.00 69.00 104 MET A O 1
ATOM 851 N N . ASN A 1 105 ? -3.028 14.509 7.027 1.00 65.56 105 ASN A N 1
ATOM 852 C CA . ASN A 1 105 ? -3.132 15.970 6.978 1.00 65.56 105 ASN A CA 1
ATOM 853 C C . ASN A 1 105 ? -3.076 16.629 8.369 1.00 65.56 105 ASN A C 1
ATOM 855 O O . ASN A 1 105 ? -2.669 17.780 8.473 1.00 65.56 105 ASN A O 1
ATOM 859 N N . VAL A 1 106 ? -3.541 15.941 9.418 1.00 58.31 106 VAL A N 1
ATOM 860 C CA . VAL A 1 106 ? -3.660 16.481 10.789 1.00 58.31 106 VAL A CA 1
ATOM 861 C C . VAL A 1 106 ? -2.417 16.197 11.621 1.00 58.31 106 VAL A C 1
ATOM 863 O O . VAL A 1 106 ? -1.980 17.038 12.402 1.00 58.31 106 VAL A O 1
ATOM 866 N N . SER A 1 107 ? -1.850 15.004 11.481 1.00 51.53 107 SER A N 1
ATOM 867 C CA . SER A 1 107 ? -0.587 14.678 12.119 1.00 51.53 107 SER A CA 1
ATOM 868 C C . SER A 1 107 ? 0.538 15.214 11.241 1.00 51.53 107 SER A C 1
ATOM 870 O O . SER A 1 107 ? 0.561 14.950 10.041 1.00 51.53 107 SER A O 1
ATOM 872 N N . ASN A 1 108 ? 1.513 15.900 11.842 1.00 53.66 108 ASN A N 1
ATOM 873 C CA . ASN A 1 108 ? 2.854 16.124 11.277 1.00 53.66 108 ASN A CA 1
ATOM 874 C C . ASN A 1 108 ? 3.603 14.782 11.056 1.00 53.66 108 ASN A C 1
ATOM 876 O O . ASN A 1 108 ? 4.798 14.672 11.326 1.00 53.66 108 ASN A O 1
ATOM 880 N N . SER A 1 109 ? 2.889 13.729 10.645 1.00 54.56 109 SER A N 1
ATOM 881 C CA . SER A 1 109 ? 3.421 12.428 10.283 1.00 54.56 109 SER A CA 1
ATOM 882 C C . SER A 1 109 ? 4.468 12.611 9.195 1.00 54.56 109 SER A C 1
ATOM 884 O O . SER A 1 109 ? 4.313 13.388 8.254 1.00 54.56 109 SER A O 1
ATOM 886 N N . THR A 1 110 ? 5.579 11.915 9.370 1.00 57.16 110 THR A N 1
ATOM 887 C CA . THR A 1 110 ? 6.802 12.080 8.587 1.00 57.16 110 THR A CA 1
ATOM 888 C C . THR A 1 110 ? 6.676 11.592 7.144 1.00 57.16 110 THR A C 1
ATOM 890 O O . THR A 1 110 ? 7.539 11.936 6.339 1.00 57.16 110 THR A O 1
ATOM 893 N N . LEU A 1 111 ? 5.633 10.823 6.798 1.00 60.81 111 LEU A N 1
ATOM 894 C CA . LEU A 1 111 ? 5.414 10.276 5.454 1.00 60.81 111 LEU A CA 1
ATOM 895 C C . LEU A 1 111 ? 3.921 10.256 5.093 1.00 60.81 111 LEU A C 1
ATOM 897 O O . LEU A 1 111 ? 3.157 9.417 5.571 1.00 60.81 111 LEU A O 1
ATOM 901 N N . ASN A 1 112 ? 3.515 11.154 4.196 1.00 79.06 112 ASN A N 1
ATOM 902 C CA . ASN A 1 112 ? 2.167 11.171 3.623 1.00 79.06 112 ASN A CA 1
ATOM 903 C C . ASN A 1 112 ? 2.064 10.212 2.406 1.00 79.06 112 ASN A C 1
ATOM 905 O O . ASN A 1 112 ? 3.049 9.620 1.958 1.00 79.06 112 ASN A O 1
ATOM 909 N N . VAL A 1 113 ? 0.867 10.060 1.817 1.00 84.06 113 VAL A N 1
ATOM 910 C CA . VAL A 1 113 ? 0.662 9.212 0.617 1.00 84.06 113 VAL A CA 1
ATOM 911 C C . VAL A 1 113 ? 1.605 9.591 -0.533 1.00 84.06 113 VAL A C 1
ATOM 913 O O . VAL A 1 113 ? 2.057 8.713 -1.267 1.00 84.06 113 VAL A O 1
ATOM 916 N N . VAL A 1 114 ? 1.895 10.879 -0.723 1.00 86.88 114 VAL A N 1
ATOM 917 C CA . VAL A 1 114 ? 2.790 11.356 -1.788 1.00 86.88 114 VAL A CA 1
ATOM 918 C C . VAL A 1 114 ? 4.204 10.836 -1.560 1.00 86.88 114 VAL A C 1
ATOM 920 O O . VAL A 1 114 ? 4.812 10.328 -2.503 1.00 86.88 114 VAL A O 1
ATOM 923 N N . ASP A 1 115 ? 4.689 10.876 -0.322 1.00 86.38 115 ASP A N 1
ATOM 924 C CA . ASP A 1 115 ? 6.020 10.382 0.022 1.00 86.38 115 ASP A CA 1
ATOM 925 C C . ASP A 1 115 ? 6.122 8.865 -0.162 1.00 86.38 115 ASP A C 1
ATOM 927 O O . ASP A 1 115 ? 7.108 8.376 -0.712 1.00 86.38 115 ASP A O 1
ATOM 931 N N . LEU A 1 116 ? 5.075 8.111 0.194 1.00 89.75 116 LEU A N 1
ATOM 932 C CA . LEU A 1 116 ? 5.016 6.666 -0.056 1.00 89.75 116 LEU A CA 1
ATOM 933 C C . LEU A 1 116 ? 5.098 6.323 -1.544 1.00 89.75 116 LEU A C 1
ATOM 935 O O . LEU A 1 116 ? 5.836 5.416 -1.940 1.00 89.75 116 LEU A O 1
ATOM 939 N N . LEU A 1 117 ? 4.345 7.047 -2.374 1.00 92.00 117 LEU A N 1
ATOM 940 C CA . LEU A 1 117 ? 4.372 6.873 -3.825 1.00 92.00 117 LEU A CA 1
ATOM 941 C C . LEU A 1 117 ? 5.743 7.245 -4.394 1.00 92.00 117 LEU A C 1
ATOM 943 O O . LEU A 1 117 ? 6.274 6.527 -5.243 1.00 92.00 117 LEU A O 1
ATOM 947 N N . HIS A 1 118 ? 6.342 8.326 -3.893 1.00 90.38 118 HIS A N 1
ATOM 948 C CA . HIS A 1 118 ? 7.670 8.755 -4.304 1.00 90.38 118 HIS A CA 1
ATOM 949 C C . HIS A 1 118 ? 8.741 7.725 -3.927 1.00 90.38 118 HIS A C 1
ATOM 951 O O . HIS A 1 118 ? 9.534 7.322 -4.779 1.00 90.38 118 HIS A O 1
ATOM 957 N N . ALA A 1 119 ? 8.726 7.235 -2.686 1.00 90.19 119 ALA A N 1
ATOM 958 C CA . ALA A 1 119 ? 9.626 6.189 -2.211 1.00 90.19 119 ALA A CA 1
ATOM 959 C C . ALA A 1 119 ? 9.480 4.909 -3.047 1.00 90.19 119 ALA A C 1
ATOM 961 O O . ALA A 1 119 ? 10.476 4.322 -3.473 1.00 90.19 119 ALA A O 1
ATOM 962 N N . HIS A 1 120 ? 8.247 4.515 -3.376 1.00 92.94 120 HIS A N 1
ATOM 963 C CA . HIS A 1 120 ? 7.997 3.390 -4.270 1.00 92.94 120 HIS A CA 1
ATOM 964 C C . HIS A 1 120 ? 8.599 3.608 -5.670 1.00 92.94 120 HIS A C 1
ATOM 966 O O . HIS A 1 120 ? 9.227 2.703 -6.225 1.00 92.94 120 HIS A O 1
ATOM 972 N N . ASP A 1 121 ? 8.449 4.798 -6.253 1.00 90.88 121 ASP A N 1
ATOM 973 C CA . ASP A 1 121 ? 9.030 5.113 -7.560 1.00 90.88 121 ASP A CA 1
ATOM 974 C C . ASP A 1 121 ? 10.564 5.135 -7.536 1.00 90.88 121 ASP A C 1
ATOM 976 O O . ASP A 1 121 ? 11.199 4.658 -8.486 1.00 90.88 121 ASP A O 1
ATOM 980 N N . LEU A 1 122 ? 11.172 5.626 -6.452 1.00 89.56 122 LEU A N 1
ATOM 981 C CA . LEU A 1 122 ? 12.618 5.554 -6.235 1.00 89.56 122 LE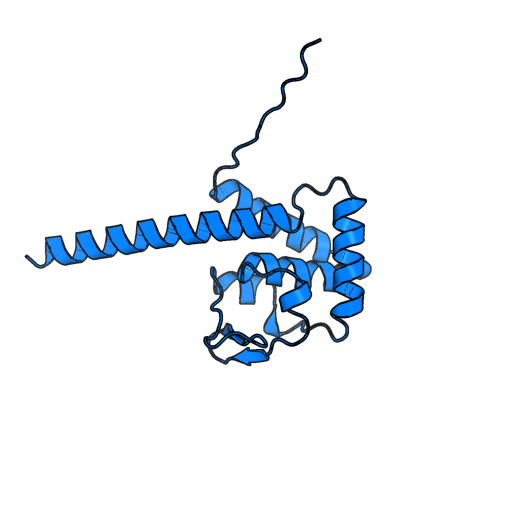U A CA 1
ATOM 982 C C . LEU A 1 122 ? 13.094 4.098 -6.167 1.00 89.56 122 LEU A C 1
ATOM 984 O O . LEU A 1 122 ? 13.995 3.726 -6.925 1.00 89.56 122 LEU A O 1
ATOM 988 N N . ARG A 1 123 ? 12.438 3.249 -5.359 1.00 88.94 123 ARG A N 1
ATOM 989 C CA . ARG A 1 123 ? 12.710 1.799 -5.296 1.00 88.94 123 ARG A CA 1
ATOM 990 C C . ARG A 1 123 ? 12.609 1.158 -6.678 1.00 88.94 123 ARG A C 1
ATOM 992 O O . ARG A 1 123 ? 13.522 0.469 -7.128 1.00 88.94 123 ARG A O 1
ATOM 999 N N . LYS A 1 124 ? 11.531 1.443 -7.412 1.00 89.06 124 LYS A N 1
ATOM 1000 C CA . LYS A 1 124 ? 11.297 0.909 -8.760 1.00 89.06 124 LYS A CA 1
ATOM 1001 C C . LYS A 1 124 ? 12.412 1.266 -9.737 1.00 89.06 124 LYS A C 1
ATOM 1003 O O . LYS A 1 124 ? 12.818 0.421 -10.537 1.00 89.06 124 LYS A O 1
ATOM 1008 N N . LYS A 1 125 ? 12.893 2.512 -9.709 1.00 87.88 125 LYS A N 1
ATOM 1009 C CA . LYS A 1 125 ? 14.032 2.954 -10.527 1.00 87.88 125 LYS A CA 1
ATOM 1010 C C . LYS A 1 125 ? 15.307 2.220 -10.115 1.00 87.88 125 LYS A C 1
ATOM 1012 O O . LYS A 1 125 ? 15.987 1.679 -10.982 1.00 87.88 125 LYS A O 1
ATOM 1017 N N . HIS A 1 126 ? 15.574 2.131 -8.815 1.00 85.62 126 HIS A N 1
ATOM 1018 C CA . HIS A 1 126 ? 16.749 1.461 -8.267 1.00 85.62 126 HIS A CA 1
ATOM 1019 C C . HIS A 1 126 ? 16.824 -0.024 -8.670 1.00 85.62 126 HIS A C 1
ATOM 1021 O O . HIS A 1 126 ? 17.812 -0.448 -9.272 1.00 85.62 126 HIS A O 1
ATOM 1027 N N . TYR A 1 127 ? 15.750 -0.796 -8.467 1.00 83.81 127 TYR A N 1
ATOM 1028 C CA . TYR A 1 127 ? 15.708 -2.215 -8.848 1.00 83.81 127 TYR A CA 1
ATOM 1029 C C . TYR A 1 127 ? 15.857 -2.439 -10.353 1.00 83.81 127 TYR A C 1
ATOM 1031 O O . TYR A 1 127 ? 16.503 -3.397 -10.780 1.00 83.81 127 TYR A O 1
ATOM 1039 N N . ARG A 1 128 ? 15.292 -1.551 -11.183 1.00 84.62 128 ARG A N 1
ATOM 1040 C CA . ARG A 1 128 ? 15.484 -1.615 -12.640 1.00 84.62 128 ARG A CA 1
ATOM 1041 C C . ARG A 1 128 ? 16.952 -1.450 -13.017 1.00 84.62 128 ARG A C 1
ATOM 1043 O O . ARG A 1 128 ? 17.424 -2.176 -13.888 1.00 84.62 128 ARG A O 1
ATOM 1050 N N . THR A 1 129 ? 17.662 -0.529 -12.370 1.00 84.69 129 THR A N 1
ATOM 1051 C CA . THR A 1 129 ? 19.094 -0.310 -12.605 1.00 84.69 129 THR A CA 1
ATOM 1052 C C . THR A 1 129 ? 19.921 -1.522 -12.178 1.00 84.69 129 THR A C 1
ATOM 1054 O O . THR A 1 129 ? 20.743 -1.993 -12.962 1.00 84.69 129 THR A O 1
ATOM 1057 N N . ILE A 1 130 ? 19.659 -2.086 -10.992 1.00 83.25 130 ILE A N 1
ATOM 1058 C CA . ILE A 1 130 ? 20.351 -3.294 -10.510 1.00 83.25 130 ILE A CA 1
ATOM 1059 C C . ILE A 1 130 ? 20.137 -4.466 -11.470 1.00 83.25 130 ILE A C 1
ATOM 1061 O O . ILE A 1 130 ? 21.105 -5.099 -11.888 1.00 83.25 130 ILE A O 1
ATOM 1065 N N . LYS A 1 131 ? 18.886 -4.726 -11.872 1.00 83.25 131 LYS A N 1
ATOM 1066 C CA . LYS A 1 131 ? 18.558 -5.838 -12.773 1.00 83.25 131 LYS A CA 1
ATOM 1067 C C . LYS A 1 131 ? 19.283 -5.720 -14.115 1.00 83.25 131 LYS A C 1
ATOM 1069 O O . LYS A 1 131 ? 19.809 -6.711 -14.610 1.00 83.25 131 LYS A O 1
ATOM 1074 N N . LYS A 1 132 ? 19.345 -4.511 -14.685 1.00 80.06 132 LYS A N 1
ATOM 1075 C CA . LYS A 1 132 ? 20.094 -4.257 -15.926 1.00 80.06 132 LYS A CA 1
ATOM 1076 C C . LYS A 1 132 ? 21.589 -4.535 -15.757 1.00 80.06 132 LYS A C 1
ATOM 1078 O O . LYS A 1 132 ? 22.169 -5.197 -16.609 1.00 80.06 132 LYS A O 1
ATOM 1083 N N . LYS A 1 133 ? 22.191 -4.089 -14.648 1.00 80.94 133 LYS A N 1
ATOM 1084 C CA . LYS A 1 133 ? 23.613 -4.328 -14.349 1.00 80.94 133 LYS A CA 1
ATOM 1085 C C . LYS A 1 133 ? 23.925 -5.819 -14.173 1.00 80.94 133 LYS A C 1
ATOM 1087 O O . LYS A 1 133 ? 24.947 -6.295 -14.652 1.00 80.94 133 LYS A O 1
ATOM 1092 N N . GLN A 1 134 ? 23.047 -6.566 -13.509 1.00 80.44 134 GLN A N 1
ATOM 1093 C CA . GLN A 1 134 ? 23.208 -8.015 -13.354 1.00 80.44 134 GLN A CA 1
ATOM 1094 C C . GLN A 1 134 ? 23.136 -8.738 -14.702 1.00 80.44 134 GLN A C 1
ATOM 1096 O O . GLN A 1 134 ? 23.965 -9.596 -14.974 1.00 80.44 134 GLN A O 1
ATOM 1101 N N . GLN A 1 135 ? 22.200 -8.352 -15.572 1.00 78.31 135 GLN A N 1
ATOM 1102 C CA . GLN A 1 135 ? 22.085 -8.933 -16.912 1.00 78.31 135 GLN A CA 1
ATOM 1103 C C . GLN A 1 135 ? 23.331 -8.668 -17.764 1.00 78.31 135 GLN A C 1
ATOM 1105 O O . GLN A 1 135 ? 23.836 -9.597 -18.381 1.00 78.31 135 GLN A O 1
ATOM 1110 N N . SER A 1 136 ? 23.876 -7.446 -17.743 1.00 76.94 136 SER A N 1
ATOM 1111 C CA . SER A 1 136 ? 25.107 -7.140 -18.483 1.00 76.94 136 SER A CA 1
ATOM 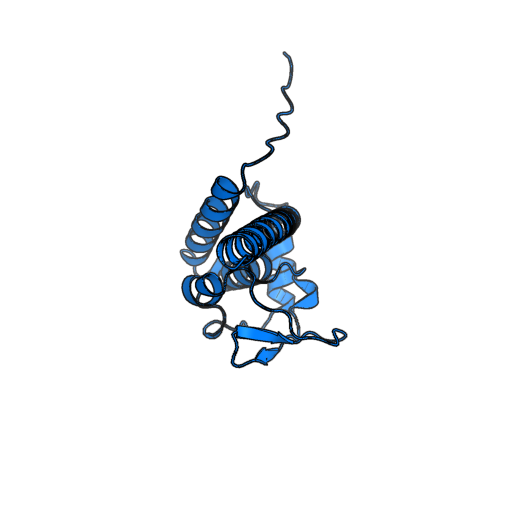1112 C C . SER A 1 136 ? 26.321 -7.919 -17.971 1.00 76.94 136 SER A C 1
ATOM 1114 O O . SER A 1 136 ? 27.148 -8.333 -18.773 1.00 76.94 136 SER A O 1
ATOM 1116 N N . LEU A 1 137 ? 26.425 -8.145 -16.654 1.00 77.25 137 LEU A N 1
ATOM 1117 C CA . LEU A 1 137 ? 27.514 -8.936 -16.068 1.00 77.25 137 LEU A CA 1
ATOM 1118 C C . LEU A 1 137 ? 27.410 -10.420 -16.444 1.00 77.25 137 LEU A C 1
ATOM 1120 O O . LEU A 1 137 ? 28.414 -11.040 -16.769 1.00 77.25 137 LEU A O 1
ATOM 1124 N N . VAL A 1 138 ? 26.197 -10.981 -16.439 1.00 77.94 138 VAL A N 1
ATOM 1125 C CA . VAL A 1 138 ? 25.967 -12.373 -16.856 1.00 77.94 138 VAL A CA 1
ATOM 1126 C C . VAL A 1 138 ? 26.290 -12.558 -18.340 1.00 77.94 138 VAL A C 1
ATOM 1128 O O . VAL A 1 138 ? 26.956 -13.525 -18.690 1.00 77.94 138 VAL A O 1
ATOM 1131 N N . SER A 1 139 ? 25.883 -11.627 -19.207 1.00 74.12 139 SER A N 1
ATOM 1132 C CA . SER A 1 139 ? 26.210 -11.690 -20.638 1.00 74.12 139 SER A CA 1
ATOM 1133 C C . SER A 1 139 ? 27.710 -11.547 -20.918 1.00 74.12 139 SER A C 1
ATOM 1135 O O . SER A 1 139 ? 28.218 -12.237 -21.793 1.00 74.12 139 SER A O 1
ATOM 1137 N N . ALA A 1 140 ? 28.426 -10.706 -20.163 1.00 67.62 140 ALA A N 1
ATOM 1138 C CA . ALA A 1 140 ? 29.871 -10.519 -20.321 1.00 67.62 140 ALA A CA 1
ATOM 1139 C C . ALA A 1 140 ? 30.703 -11.727 -19.858 1.00 67.62 140 ALA A C 1
ATOM 1141 O O . ALA A 1 140 ? 31.758 -11.973 -20.419 1.00 67.62 140 ALA A O 1
ATOM 1142 N N . ASN A 1 141 ? 30.229 -12.490 -18.867 1.00 63.34 141 ASN A N 1
ATOM 1143 C CA . ASN A 1 141 ? 30.922 -13.689 -18.376 1.00 63.34 141 ASN A CA 1
ATOM 1144 C C . ASN A 1 141 ? 30.647 -14.955 -19.214 1.00 63.34 141 ASN A C 1
ATOM 1146 O O . ASN A 1 141 ? 31.258 -15.990 -18.967 1.00 63.34 141 ASN A O 1
ATOM 1150 N N . LEU A 1 142 ? 29.691 -14.896 -20.147 1.00 63.97 142 LEU A N 1
ATOM 1151 C CA . LEU A 1 142 ? 29.329 -15.988 -21.064 1.00 63.97 142 LEU A CA 1
ATOM 1152 C C . LEU A 1 142 ? 29.881 -15.778 -22.488 1.00 63.97 142 LEU A C 1
ATOM 1154 O O . LEU A 1 142 ? 29.593 -16.593 -23.363 1.00 63.97 142 LEU A O 1
ATOM 1158 N N . SER A 1 143 ? 30.616 -14.683 -22.715 1.00 54.28 143 SER A N 1
ATOM 1159 C CA . SER A 1 143 ? 31.271 -14.322 -23.983 1.00 54.28 143 SER A CA 1
ATOM 1160 C C . SER A 1 143 ? 32.778 -14.504 -23.857 1.00 54.28 143 SER A C 1
ATOM 1162 O O . SER A 1 143 ? 33.397 -14.910 -24.861 1.00 54.28 143 SER A O 1
#